Protein 1AVS (pdb70)

Foldseek 3Di:
DVVLVVPDDPVVLVVLVVVQVVLPVVPPFWHALVSVQVVVVVVVDDDDSVRSQVVCVVQDPVPPNTGGSVSSSVVVVVVVD/DQVVLVVVDDPVVLVVLVVVVVQLVVVPPFWHALVSVQVVVVVVVHHDDSVRSQVLCVVQVPVPPRTGGSSSSSVSVVVVVD

Secondary structure (DSSP, 8-state):
--SHHHHB-HHHHHHHHHHHHHH-TT-SSEE-HHHHHHHHHHTT----HHHHHHHHHHH-TT--SSEEHHHHHHHHHHHH-/--HHHHTTB-HHHHHHHHHHHHHH-TT-SSEE-HHHHHHHHHHTT----HHHHHHHHHHH-SSS-SSEEHHHHHHHHHHHH-

Solvent-accessible surface area: 9972 Å² total; per-residue (Å²): 129,83,135,5,121,44,8,1,6,141,131,38,20,52,123,27,87,45,34,2,82,155,40,10,83,114,61,59,40,54,1,36,25,142,7,7,4,73,37,30,119,146,126,69,104,118,13,75,122,129,88,8,60,63,72,4,134,110,9,26,143,100,66,61,41,25,1,43,15,29,7,1,0,41,40,53,6,100,132,57,63,115,50,88,110,11,124,63,61,9,18,167,111,34,30,62,104,17,70,46,35,4,73,137,37,8,85,115,62,63,37,53,0,37,23,162,10,5,2,79,21,30,114,143,118,67,92,132,6,88,131,150,82,10,62,65,59,5,145,117,6,27,105,96,63,60,41,27,0,44,19,47,3,1,1,15,34,27,22,101,124,68,172

CATH classification: 1.10.238.10

B-factor: mean 40.36, std 19.06, range [14.1, 95.37]

Structure (mmCIF, N/CA/C/O backbone):
data_1AVS
#
_entry.id   1AVS
#
_cell.length_a   32.120
_cell.length_b   81.580
_cell.length_c   39.860
_cell.angle_alpha   90.00
_cell.angle_beta   112.67
_cell.angle_gamma   90.00
#
_symmetry.space_group_name_H-M   'P 1 21 1'
#
loop_
_entity.id
_entity.type
_entity.pdbx_description
1 polymer 'TROPONIN C'
2 non-polymer 'CALCIUM ION'
3 water water
#
loop_
_atom_site.group_PDB
_atom_site.id
_atom_site.type_symbol
_atom_site.label_atom_id
_atom_site.label_alt_id
_atom_site.label_comp_id
_atom_site.label_asym_id
_atom_site.label_entity_id
_atom_site.label_seq_id
_atom_site.pdbx_PDB_ins_code
_atom_site.Cartn_x
_atom_site.Cartn_y
_atom_site.Cartn_z
_atom_site.occupancy
_atom_site.B_iso_or_equiv
_atom_site.auth_seq_id
_atom_site.auth_comp_id
_atom_site.auth_asym_id
_atom_site.auth_atom_id
_atom_site.pdbx_PDB_model_num
ATOM 1 N N . GLN A 1 7 ? -3.536 -0.341 26.789 1.00 85.27 7 GLN A N 1
ATOM 2 C CA . GLN A 1 7 ? -4.268 -0.582 25.540 1.00 82.78 7 GLN A CA 1
ATOM 3 C C . GLN A 1 7 ? -5.743 -0.153 25.621 1.00 83.17 7 GLN A C 1
ATOM 4 O O . GLN A 1 7 ? -6.491 -0.085 24.622 1.00 83.90 7 GLN A O 1
ATOM 10 N N . ALA A 1 8 ? -6.162 0.095 26.864 1.00 82.37 8 ALA A N 1
ATOM 11 C CA . ALA A 1 8 ? -7.524 0.497 27.192 1.00 80.65 8 ALA A CA 1
ATOM 12 C C . ALA A 1 8 ? -7.650 2.012 27.266 1.00 77.55 8 ALA A C 1
ATOM 13 O O . ALA A 1 8 ? -8.641 2.603 26.857 1.00 75.57 8 ALA A O 1
ATOM 15 N N . GLU A 1 9 ? -6.608 2.593 27.847 1.00 77.49 9 GLU A N 1
ATOM 16 C CA . GLU A 1 9 ? -6.483 4.013 28.082 1.00 77.56 9 GLU A CA 1
ATOM 17 C C . GLU A 1 9 ? -6.071 4.760 26.818 1.00 73.74 9 GLU A C 1
ATOM 18 O O . GLU A 1 9 ? -6.273 5.977 26.708 1.00 74.76 9 GLU A O 1
ATOM 24 N N . ALA A 1 10 ? -5.462 4.039 25.868 1.00 68.45 10 ALA A N 1
ATOM 25 C CA . ALA A 1 10 ? -5.006 4.652 24.613 1.00 63.73 10 ALA A CA 1
ATOM 26 C C . ALA A 1 10 ? -6.143 5.015 23.678 1.00 58.21 10 ALA A C 1
ATOM 27 O O . ALA A 1 10 ? -6.129 6.072 23.059 1.00 57.09 10 ALA A O 1
ATOM 29 N N . ARG A 1 11 ? -7.085 4.086 23.603 1.00 54.47 11 ARG A N 1
ATOM 30 C CA . ARG A 1 11 ? -8.274 4.221 22.812 1.00 53.70 11 ARG A CA 1
ATOM 31 C C . ARG A 1 11 ? -9.231 5.166 23.524 1.00 52.98 11 ARG A C 1
ATOM 32 O O . ARG A 1 11 ? -10.260 5.595 23.003 1.00 53.32 11 ARG A O 1
ATOM 40 N N . ALA A 1 12 ? -8.876 5.491 24.758 1.00 53.13 12 ALA A N 1
ATOM 41 C CA . ALA A 1 12 ? -9.677 6.415 25.544 1.00 52.99 12 ALA A CA 1
ATOM 42 C C . ALA A 1 12 ? -9.187 7.847 25.326 1.00 50.01 12 ALA A C 1
ATOM 43 O O . ALA A 1 12 ? -9.945 8.732 24.947 1.00 50.97 12 ALA A O 1
ATOM 45 N N . PHE A 1 13 ? -7.895 8.015 25.574 1.00 47.05 13 PHE A N 1
ATOM 46 C CA . PHE A 1 13 ? -7.172 9.250 25.438 1.00 44.24 13 PHE A CA 1
ATOM 47 C C . PHE A 1 13 ? -7.492 9.873 24.120 1.00 38.02 13 PHE A C 1
ATOM 48 O O . PHE A 1 13 ? -7.780 11.034 23.995 1.00 35.86 13 PHE A O 1
ATOM 56 N N . LEU A 1 14 ? -7.347 9.082 23.104 1.00 35.42 14 LEU A N 1
ATOM 57 C CA . LEU A 1 14 ? -7.446 9.628 21.787 1.00 32.92 14 LEU A CA 1
ATOM 58 C C . LEU A 1 14 ? -8.757 9.923 21.116 1.00 30.35 14 LEU A C 1
ATOM 59 O O . LEU A 1 14 ? -9.756 9.265 21.222 1.00 29.67 14 LEU A O 1
ATOM 64 N N . SER A 1 15 ? -8.696 10.938 20.299 1.00 30.99 15 SER A N 1
ATOM 65 C CA . SER A 1 15 ? -9.829 11.261 19.482 1.00 32.10 15 SER A CA 1
ATOM 66 C C . SER A 1 15 ? -10.021 10.213 18.372 1.00 34.08 15 SER A C 1
ATOM 67 O O . SER A 1 15 ? -9.111 9.517 17.958 1.00 32.96 15 SER A O 1
ATOM 70 N N . GLU A 1 16 ? -11.222 10.100 17.858 1.00 37.51 16 GLU A N 1
ATOM 71 C CA . GLU A 1 16 ? -11.506 9.192 16.770 1.00 41.92 16 GLU A CA 1
ATOM 72 C C . GLU A 1 16 ? -10.691 9.595 15.522 1.00 39.05 16 GLU A C 1
ATOM 73 O O . GLU A 1 16 ? -10.218 8.789 14.739 1.00 36.42 16 GLU A O 1
ATOM 79 N N . GLU A 1 17 ? -10.443 10.874 15.372 1.00 40.80 17 GLU A N 1
ATOM 80 C CA . GLU A 1 17 ? -9.654 11.405 14.278 1.00 45.00 17 GLU A CA 1
ATOM 81 C C . GLU A 1 17 ? -8.220 10.875 14.305 1.00 44.62 17 GLU A C 1
ATOM 82 O O . GLU A 1 17 ? -7.700 10.394 13.284 1.00 44.78 17 GLU A O 1
ATOM 88 N N . MET A 1 18 ? -7.581 11.031 15.476 1.00 43.09 18 MET A N 1
ATOM 89 C CA . MET A 1 18 ? -6.236 10.541 15.723 1.00 42.60 18 MET A CA 1
ATOM 90 C C . MET A 1 18 ? -6.176 9.029 15.461 1.00 37.38 18 MET A C 1
ATOM 91 O O . MET A 1 18 ? -5.262 8.554 14.811 1.00 35.16 18 MET A O 1
ATOM 96 N N . ILE A 1 19 ? -7.141 8.260 16.000 1.00 34.87 19 ILE A N 1
ATOM 97 C CA . ILE A 1 19 ? -7.199 6.814 15.815 1.00 34.56 19 ILE A CA 1
ATOM 98 C C . ILE A 1 19 ? -7.160 6.471 14.321 1.00 33.82 19 ILE A C 1
ATOM 99 O O . ILE A 1 19 ? -6.375 5.640 13.876 1.00 31.94 19 ILE A O 1
ATOM 104 N N . ALA A 1 20 ? -7.962 7.210 13.557 1.00 33.16 20 ALA A N 1
ATOM 105 C CA . ALA A 1 20 ? -8.028 7.048 12.123 1.00 33.20 20 ALA A CA 1
ATOM 106 C C . ALA A 1 20 ? -6.718 7.353 11.443 1.00 31.41 20 ALA A C 1
ATOM 107 O O . ALA A 1 20 ? -6.316 6.749 10.456 1.00 32.25 20 ALA A O 1
ATOM 109 N N . GLU A 1 21 ? -6.055 8.360 11.894 1.00 31.12 21 GLU A N 1
ATOM 110 C CA . GLU A 1 21 ? -4.877 8.570 11.140 1.00 35.40 21 GLU A CA 1
ATOM 111 C C . GLU A 1 21 ? -3.812 7.554 11.490 1.00 33.80 21 GLU A C 1
ATOM 112 O O . GLU A 1 21 ? -2.937 7.191 10.692 1.00 32.71 21 GLU A O 1
ATOM 118 N N . PHE A 1 22 ? -3.921 7.039 12.712 1.00 32.83 22 PHE A N 1
ATOM 119 C CA . PHE A 1 22 ? -3.000 6.026 13.193 1.00 31.48 22 PHE A CA 1
ATOM 120 C C . PHE A 1 22 ? -3.252 4.694 12.481 1.00 29.84 22 PHE A C 1
ATOM 121 O O . PHE A 1 22 ? -2.312 4.005 12.125 1.00 29.39 22 PHE A O 1
ATOM 129 N N . LYS A 1 23 ? -4.497 4.323 12.239 1.00 28.59 23 LYS A N 1
ATOM 130 C CA . LYS A 1 23 ? -4.838 3.077 11.532 1.00 31.71 23 LYS A CA 1
ATOM 131 C C . LYS A 1 23 ? -4.239 3.079 10.081 1.00 31.11 23 LYS A C 1
ATOM 132 O O . LYS A 1 23 ? -3.613 2.115 9.577 1.00 29.74 23 LYS A O 1
ATOM 138 N N . ALA A 1 24 ? -4.385 4.233 9.429 1.00 31.93 24 ALA A N 1
ATOM 139 C CA . ALA A 1 24 ? -3.869 4.455 8.094 1.00 31.92 24 ALA A CA 1
ATOM 140 C C . ALA A 1 24 ? -2.401 4.123 8.059 1.00 33.07 24 ALA A C 1
ATOM 141 O O . ALA A 1 24 ? -2.027 3.215 7.310 1.00 36.06 24 ALA A O 1
ATOM 143 N N . ALA A 1 25 ? -1.627 4.805 8.915 1.00 31.48 25 ALA A N 1
ATOM 144 C CA . ALA A 1 25 ? -0.193 4.558 9.077 1.00 31.56 25 ALA A CA 1
ATOM 145 C C . ALA A 1 25 ? 0.147 3.040 9.321 1.00 30.87 25 ALA A C 1
ATOM 146 O O . ALA A 1 25 ? 0.962 2.417 8.595 1.00 30.76 25 ALA A O 1
ATOM 148 N N . PHE A 1 26 ? -0.528 2.447 10.343 1.00 27.15 26 PHE A N 1
ATOM 149 C CA . PHE A 1 26 ? -0.359 1.080 10.720 1.00 23.74 26 PHE A CA 1
ATOM 150 C C . PHE A 1 26 ? -0.599 0.295 9.457 1.00 26.55 26 PHE A C 1
ATOM 151 O O . PHE A 1 26 ? 0.262 -0.510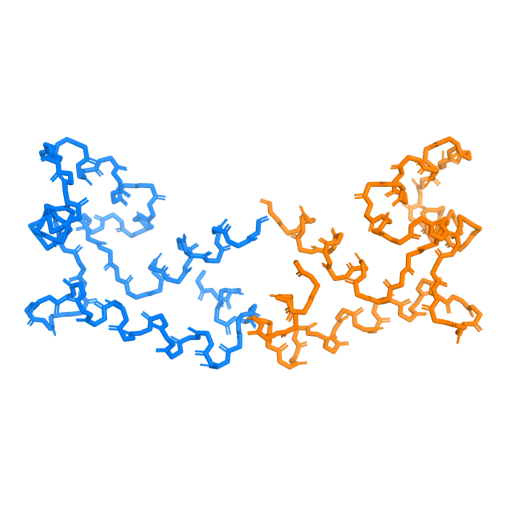 9.057 1.00 26.49 26 PHE A O 1
ATOM 159 N N . ASP A 1 27 ? -1.756 0.587 8.852 1.00 27.53 27 ASP A N 1
ATOM 160 C CA . ASP A 1 27 ? -2.044 -0.085 7.618 1.00 32.14 27 ASP A CA 1
ATOM 161 C C . ASP A 1 27 ? -0.931 0.133 6.607 1.00 34.98 27 ASP A C 1
ATOM 162 O O . ASP A 1 27 ? -0.618 -0.735 5.832 1.00 37.24 27 ASP A O 1
ATOM 167 N N . MET A 1 28 ? -0.181 1.201 6.645 1.00 35.78 28 MET A N 1
ATOM 168 C CA . MET A 1 28 ? 0.874 1.270 5.673 1.00 37.61 28 MET A CA 1
ATOM 169 C C . MET A 1 28 ? 1.997 0.357 6.045 1.00 33.50 28 MET A C 1
ATOM 170 O O . MET A 1 28 ? 2.670 -0.212 5.199 1.00 34.70 28 MET A O 1
ATOM 175 N N . PHE A 1 29 ? 2.280 0.267 7.317 1.00 27.27 29 PHE A N 1
ATOM 176 C CA . PHE A 1 29 ? 3.378 -0.581 7.707 1.00 25.35 29 PHE A CA 1
ATOM 177 C C . PHE A 1 29 ? 3.099 -2.070 7.517 1.00 22.45 29 PHE A C 1
ATOM 178 O O . PHE A 1 29 ? 4.005 -2.866 7.260 1.00 23.15 29 PHE A O 1
ATOM 186 N N . ASP A 1 30 ? 1.867 -2.500 7.743 1.00 18.83 30 ASP A N 1
ATOM 187 C CA . ASP A 1 30 ? 1.486 -3.890 7.688 1.00 19.26 30 ASP A CA 1
ATOM 188 C C . ASP A 1 30 ? 1.242 -4.352 6.248 1.00 22.44 30 ASP A C 1
ATOM 189 O O . ASP A 1 30 ? 0.102 -4.642 5.871 1.00 22.31 30 ASP A O 1
ATOM 194 N N . ALA A 1 31 ? 2.367 -4.434 5.507 1.00 23.12 31 ALA A N 1
ATOM 195 C CA . ALA A 1 31 ? 2.392 -4.787 4.103 1.00 21.76 31 ALA A CA 1
ATOM 196 C C . ALA A 1 31 ? 1.598 -6.042 3.785 1.00 23.15 31 ALA A C 1
ATOM 197 O O . ALA A 1 31 ? 0.826 -6.070 2.854 1.00 27.92 31 ALA A O 1
ATOM 199 N N . ASP A 1 32 ? 1.680 -7.132 4.508 1.00 19.86 32 ASP A N 1
ATOM 200 C CA . ASP A 1 32 ? 0.897 -8.271 4.151 1.00 18.58 32 ASP A CA 1
ATOM 201 C C . ASP A 1 32 ? -0.535 -8.280 4.647 1.00 20.12 32 ASP A C 1
ATOM 202 O O . ASP A 1 32 ? -1.250 -9.257 4.448 1.00 21.48 32 ASP A O 1
ATOM 207 N N . GLY A 1 33 ? -0.956 -7.221 5.345 1.00 21.98 33 GLY A N 1
ATOM 208 C CA . GLY A 1 33 ? -2.329 -7.125 5.844 1.00 20.83 33 GLY A CA 1
ATOM 209 C C . GLY A 1 33 ? -2.691 -8.190 6.861 1.00 21.79 33 GLY A C 1
ATOM 210 O O . GLY A 1 33 ? -3.855 -8.483 7.099 1.00 22.97 33 GLY A O 1
ATOM 211 N N . GLY A 1 34 ? -1.709 -8.794 7.499 1.00 19.64 34 GLY A N 1
ATOM 212 C CA . GLY A 1 34 ? -2.031 -9.831 8.431 1.00 20.08 34 GLY A CA 1
ATOM 213 C C . GLY A 1 34 ? -2.406 -9.287 9.827 1.00 22.65 34 GLY A C 1
ATOM 214 O O . GLY A 1 34 ? -2.718 -10.089 10.706 1.00 24.73 34 GLY A O 1
ATOM 215 N N . GLY A 1 35 ? -2.388 -7.979 10.108 1.00 20.69 35 GLY A N 1
ATOM 216 C CA . GLY A 1 35 ? -2.786 -7.619 11.466 1.00 21.60 35 GLY A CA 1
ATOM 217 C C . GLY A 1 35 ? -1.658 -7.262 12.429 1.00 22.67 35 GLY A C 1
ATOM 218 O O . GLY A 1 35 ? -1.939 -6.692 13.495 1.00 23.76 35 GLY A O 1
ATOM 219 N N . ASP A 1 36 ? -0.395 -7.582 12.100 1.00 19.49 36 ASP A N 1
ATOM 220 C CA . ASP A 1 36 ? 0.727 -7.157 12.957 1.00 19.08 36 ASP A CA 1
ATOM 221 C C . ASP A 1 36 ? 1.975 -6.792 12.131 1.00 20.11 36 ASP A C 1
ATOM 222 O O . ASP A 1 36 ? 2.083 -7.188 10.950 1.00 18.51 36 ASP A O 1
ATOM 227 N N . ILE A 1 37 ? 2.869 -5.978 12.688 1.00 15.96 37 ILE A N 1
ATOM 228 C CA . ILE A 1 37 ? 4.115 -5.570 12.047 1.00 16.70 37 ILE A CA 1
ATOM 229 C C . ILE A 1 37 ? 5.307 -6.436 12.498 1.00 18.82 37 ILE A C 1
ATOM 230 O O . ILE A 1 37 ? 5.572 -6.595 13.717 1.00 18.91 37 ILE A O 1
ATOM 235 N N . SER A 1 38 ? 5.989 -7.062 11.515 1.00 15.69 38 SER A N 1
ATOM 236 C CA . SER A 1 38 ? 7.103 -7.924 11.776 1.00 14.74 38 SER A CA 1
ATOM 237 C C . SER A 1 38 ? 8.391 -7.141 11.605 1.00 16.21 38 SER A C 1
ATOM 238 O O . SER A 1 38 ? 8.378 -5.994 11.139 1.00 17.87 38 SER A O 1
ATOM 241 N N . THR A 1 39 ? 9.560 -7.706 11.981 1.00 16.56 39 THR A N 1
ATOM 242 C CA . THR A 1 39 ? 10.790 -6.928 11.789 1.00 15.76 39 THR A CA 1
ATOM 243 C C . THR A 1 39 ? 11.016 -6.624 10.299 1.00 15.70 39 THR A C 1
ATOM 244 O O . THR A 1 39 ? 11.553 -5.584 9.901 1.00 16.77 39 THR A O 1
ATOM 248 N N . LYS A 1 40 ? 10.623 -7.575 9.476 1.00 18.25 40 LYS A N 1
ATOM 249 C CA . LYS A 1 40 ? 10.785 -7.343 8.049 1.00 20.19 40 LYS A CA 1
ATOM 250 C C . LYS A 1 40 ? 10.039 -6.089 7.618 1.00 19.25 40 LYS A C 1
ATOM 251 O O . LYS A 1 40 ? 10.562 -5.199 6.939 1.00 19.90 40 LYS A O 1
ATOM 257 N N . GLU A 1 41 ? 8.785 -5.967 8.066 1.00 17.66 41 GLU A N 1
ATOM 258 C CA . GLU A 1 41 ? 7.989 -4.810 7.724 1.00 17.88 41 GLU A CA 1
ATOM 259 C C . GLU A 1 41 ? 8.535 -3.502 8.241 1.00 19.40 41 GLU A C 1
ATOM 260 O O . GLU A 1 41 ? 8.540 -2.472 7.567 1.00 19.58 41 GLU A O 1
ATOM 266 N N . LEU A 1 42 ? 8.966 -3.558 9.491 1.00 19.83 42 LEU A N 1
ATOM 267 C CA . LEU A 1 42 ? 9.522 -2.420 10.152 1.00 20.67 42 LEU A CA 1
ATOM 268 C C . LEU A 1 42 ? 10.777 -2.010 9.416 1.00 20.86 42 LEU A C 1
ATOM 269 O O . LEU A 1 42 ? 11.006 -0.828 9.158 1.00 23.46 42 LEU A O 1
ATOM 274 N N . GLY A 1 43 ? 11.632 -2.974 9.121 1.00 21.48 43 GLY A N 1
ATOM 275 C CA . GLY A 1 43 ? 12.912 -2.643 8.486 1.00 22.01 43 GLY A CA 1
ATOM 276 C C . GLY A 1 43 ? 12.766 -2.017 7.108 1.00 22.71 43 GLY A C 1
ATOM 277 O O . GLY A 1 43 ? 13.544 -1.143 6.711 1.00 23.66 43 GLY A O 1
ATOM 278 N N . THR A 1 44 ? 11.746 -2.486 6.411 1.00 21.76 44 THR A N 1
ATOM 279 C CA . THR A 1 44 ? 11.426 -2.032 5.069 1.00 23.90 44 THR A CA 1
ATOM 280 C C . THR A 1 44 ? 11.055 -0.577 5.063 1.00 28.56 44 THR A C 1
ATOM 281 O O . THR A 1 44 ? 11.673 0.235 4.391 1.00 29.75 44 THR A O 1
ATOM 285 N N . VAL A 1 45 ? 10.099 -0.170 5.897 1.00 30.84 45 VAL A N 1
ATOM 286 C CA . VAL A 1 45 ? 9.788 1.231 6.021 1.00 31.68 45 VAL A CA 1
ATOM 287 C C . VAL A 1 45 ? 10.933 2.077 6.563 1.00 33.35 45 VAL A C 1
ATOM 288 O O . VAL A 1 45 ? 11.105 3.201 6.124 1.00 34.15 45 VAL A O 1
ATOM 292 N N . MET A 1 46 ? 11.722 1.597 7.516 1.00 35.24 46 MET A N 1
ATOM 293 C CA . MET A 1 46 ? 12.810 2.409 8.052 1.00 37.79 46 MET A CA 1
ATOM 294 C C . MET A 1 46 ? 13.814 2.764 6.969 1.00 40.17 46 MET A C 1
ATOM 295 O O . MET A 1 46 ? 14.401 3.855 6.882 1.00 38.97 46 MET A O 1
ATOM 300 N N . ARG A 1 47 ? 13.980 1.781 6.116 1.00 42.59 47 ARG A N 1
ATOM 301 C CA . ARG A 1 47 ? 14.850 1.972 5.001 1.00 46.10 47 ARG A CA 1
ATOM 302 C C . ARG A 1 47 ? 14.287 3.050 4.088 1.00 48.73 47 ARG A C 1
ATOM 303 O O . ARG A 1 47 ? 15.014 3.897 3.578 1.00 49.29 47 ARG A O 1
ATOM 311 N N . MET A 1 48 ? 12.977 3.079 3.954 1.00 50.33 48 MET A N 1
ATOM 312 C CA . MET A 1 48 ? 12.419 4.100 3.131 1.00 52.98 48 MET A CA 1
ATOM 313 C C . MET A 1 48 ? 12.705 5.411 3.781 1.00 52.88 48 MET A C 1
ATOM 314 O O . MET A 1 48 ? 12.741 6.444 3.160 1.00 55.18 48 MET A O 1
ATOM 319 N N . LEU A 1 49 ? 12.983 5.388 5.042 1.00 51.99 49 LEU A N 1
ATOM 320 C CA . LEU A 1 49 ? 13.202 6.676 5.642 1.00 52.98 49 LEU A CA 1
ATOM 321 C C . LEU A 1 49 ? 14.648 6.986 5.803 1.00 53.77 49 LEU A C 1
ATOM 322 O O . LEU A 1 49 ? 15.046 7.705 6.722 1.00 54.40 49 LEU A O 1
ATOM 327 N N . GLY A 1 50 ? 15.412 6.416 4.906 1.00 54.67 50 GLY A N 1
ATOM 328 C CA . GLY A 1 50 ? 16.834 6.650 4.967 1.00 56.46 50 GLY A CA 1
ATOM 329 C C . GLY A 1 50 ? 17.586 5.716 5.907 1.00 58.79 50 GLY A C 1
ATOM 330 O O . GLY A 1 50 ? 18.728 5.359 5.617 1.00 60.69 50 GLY A O 1
ATOM 331 N N . GLN A 1 51 ? 17.000 5.305 7.044 1.00 57.47 51 GLN A N 1
ATOM 332 C CA . GLN A 1 51 ? 17.787 4.439 7.901 1.00 56.04 51 GLN A CA 1
ATOM 333 C C . GLN A 1 51 ? 18.131 3.042 7.425 1.00 53.93 51 GLN A C 1
ATOM 334 O O . GLN A 1 51 ? 17.515 2.491 6.509 1.00 54.07 51 GLN A O 1
ATOM 340 N N . ASN A 1 52 ? 19.127 2.480 8.116 1.00 52.18 52 ASN A N 1
ATOM 341 C CA . ASN A 1 52 ? 19.689 1.160 7.862 1.00 50.71 52 ASN A CA 1
ATOM 342 C C . ASN A 1 52 ? 19.752 0.259 9.105 1.00 46.01 52 ASN A C 1
ATOM 343 O O . ASN A 1 52 ? 20.864 -0.134 9.492 1.00 46.51 52 ASN A O 1
ATOM 348 N N . PRO A 1 53 ? 18.602 -0.120 9.714 1.00 40.27 53 PRO A N 1
ATOM 349 C CA . PRO A 1 53 ? 18.642 -0.880 10.945 1.00 37.25 53 PRO A CA 1
ATOM 350 C C . PRO A 1 53 ? 19.065 -2.334 10.803 1.00 37.81 53 PRO A C 1
ATOM 351 O O . PRO A 1 53 ? 18.846 -2.998 9.763 1.00 39.29 53 PRO A O 1
ATOM 355 N N . THR A 1 54 ? 19.657 -2.883 11.873 1.00 35.88 54 THR A N 1
ATOM 356 C CA . THR A 1 54 ? 20.059 -4.291 11.847 1.00 35.77 54 THR A CA 1
ATOM 357 C C . THR A 1 54 ? 18.912 -5.049 12.437 1.00 32.95 54 THR A C 1
ATOM 358 O O . THR A 1 54 ? 18.130 -4.383 13.087 1.00 33.36 54 THR A O 1
ATOM 362 N N . LYS A 1 55 ? 18.865 -6.368 12.322 1.00 30.75 55 LYS A N 1
ATOM 363 C CA . LYS A 1 55 ? 17.813 -7.158 12.950 1.00 33.63 55 LYS A CA 1
ATOM 364 C C . LYS A 1 55 ? 17.688 -6.953 14.508 1.00 37.07 55 LYS A C 1
ATOM 365 O O . LYS A 1 55 ? 16.581 -7.063 15.053 1.00 36.37 55 LYS A O 1
ATOM 371 N N . GLU A 1 56 ? 18.837 -6.681 15.220 1.00 38.30 56 GLU A 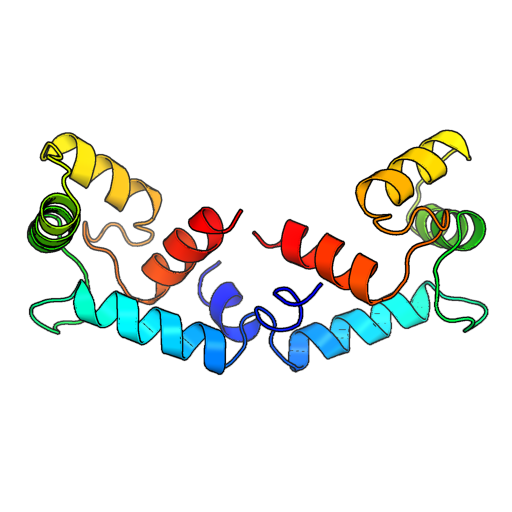N 1
ATOM 372 C CA . GLU A 1 56 ? 18.993 -6.456 16.672 1.00 38.26 56 GLU A CA 1
ATOM 373 C C . GLU A 1 56 ? 18.249 -5.253 17.063 1.00 33.42 56 GLU A C 1
ATOM 374 O O . GLU A 1 56 ? 17.584 -5.215 18.085 1.00 34.44 56 GLU A O 1
ATOM 380 N N . GLU A 1 57 ? 18.554 -4.237 16.267 1.00 28.29 57 GLU A N 1
ATOM 381 C CA . GLU A 1 57 ? 17.971 -2.954 16.442 1.00 27.50 57 GLU A CA 1
ATOM 382 C C . GLU A 1 57 ? 16.475 -3.060 16.274 1.00 26.86 57 GLU A C 1
ATOM 383 O O . GLU A 1 57 ? 15.681 -2.560 17.069 1.00 27.60 57 GLU A O 1
ATOM 389 N N . LEU A 1 58 ? 16.078 -3.747 15.218 1.00 24.29 58 LEU A N 1
ATOM 390 C CA . LEU A 1 58 ? 14.665 -3.908 14.979 1.00 22.94 58 LEU A CA 1
ATOM 391 C C . LEU A 1 58 ? 14.053 -4.671 16.157 1.00 21.49 58 LEU A C 1
ATOM 392 O O . LEU A 1 58 ? 12.957 -4.296 16.588 1.00 21.23 58 LEU A O 1
ATOM 397 N N . ASP A 1 59 ? 14.740 -5.728 16.589 1.00 22.58 59 ASP A N 1
ATOM 398 C CA . ASP A 1 59 ? 14.306 -6.556 17.728 1.00 26.12 59 ASP A CA 1
ATOM 399 C C . ASP A 1 59 ? 14.075 -5.723 19.017 1.00 27.96 59 ASP A C 1
ATOM 400 O O . ASP A 1 59 ? 12.999 -5.831 19.677 1.00 27.97 59 ASP A O 1
ATOM 405 N N . ALA A 1 60 ? 15.059 -4.836 19.309 1.00 27.76 60 ALA A N 1
ATOM 406 C CA . ALA A 1 60 ? 15.002 -3.925 20.448 1.00 24.93 60 ALA A CA 1
ATOM 407 C C . ALA A 1 60 ? 13.839 -2.962 20.316 1.00 25.69 60 ALA A C 1
ATOM 408 O O . ALA A 1 60 ? 13.199 -2.634 21.301 1.00 27.20 60 ALA A O 1
ATOM 410 N N . ILE A 1 61 ? 13.489 -2.507 19.105 1.00 23.46 61 ILE A N 1
ATOM 411 C CA . ILE A 1 61 ? 12.399 -1.555 18.978 1.00 24.27 61 ILE A CA 1
ATOM 412 C C . ILE A 1 61 ? 11.053 -2.207 19.237 1.00 27.02 61 ILE A C 1
ATOM 413 O O . ILE A 1 61 ? 10.090 -1.662 19.781 1.00 29.89 61 ILE A O 1
ATOM 418 N N . ILE A 1 62 ? 10.903 -3.386 18.729 1.00 24.56 62 ILE A N 1
ATOM 419 C CA . ILE A 1 62 ? 9.620 -3.990 18.923 1.00 26.08 62 ILE A CA 1
ATOM 420 C C . ILE A 1 62 ? 9.488 -4.419 20.369 1.00 25.49 62 ILE A C 1
ATOM 421 O O . ILE A 1 62 ? 8.424 -4.316 20.957 1.00 25.92 62 ILE A O 1
ATOM 426 N N . GLU A 1 63 ? 10.575 -4.921 20.917 1.00 25.46 63 GLU A N 1
ATOM 427 C CA . GLU A 1 63 ? 10.511 -5.344 22.305 1.00 30.55 63 GLU A CA 1
ATOM 428 C C . GLU A 1 63 ? 10.044 -4.266 23.315 1.00 29.08 63 GLU A C 1
ATOM 429 O O . GLU A 1 63 ? 9.486 -4.537 24.367 1.00 29.14 63 GLU A O 1
ATOM 435 N N . GLU A 1 64 ? 10.257 -3.003 23.032 1.00 29.02 64 GLU A N 1
ATOM 436 C CA . GLU A 1 64 ? 9.832 -1.947 23.925 1.00 30.99 64 GLU A CA 1
ATOM 437 C C . GLU A 1 64 ? 8.315 -1.857 23.967 1.00 28.49 64 GLU A C 1
ATOM 438 O O . GLU A 1 64 ? 7.740 -1.425 24.958 1.00 28.89 64 GLU A O 1
ATOM 444 N N . VAL A 1 65 ? 7.636 -2.234 22.891 1.00 25.74 65 VAL A N 1
ATOM 445 C CA . VAL A 1 65 ? 6.198 -2.074 22.891 1.00 25.65 65 VAL A CA 1
ATOM 446 C C . VAL A 1 65 ? 5.442 -3.386 22.822 1.00 22.23 65 VAL A C 1
ATOM 447 O O . VAL A 1 65 ? 4.228 -3.401 22.832 1.00 22.13 65 VAL A O 1
ATOM 451 N N . ASP A 1 66 ? 6.155 -4.498 22.731 1.00 20.67 66 ASP A N 1
ATOM 452 C CA . ASP A 1 66 ? 5.575 -5.813 22.612 1.00 20.58 66 ASP A CA 1
ATOM 453 C C . ASP A 1 66 ? 5.067 -6.394 23.950 1.00 23.01 66 ASP A C 1
ATOM 454 O O . ASP A 1 66 ? 5.754 -7.197 24.549 1.00 26.71 66 ASP A O 1
ATOM 459 N N . GLU A 1 67 ? 3.818 -6.132 24.370 1.00 22.75 67 GLU A N 1
ATOM 460 C CA . GLU A 1 67 ? 3.300 -6.660 25.634 1.00 22.51 67 GLU A CA 1
ATOM 461 C C . GLU A 1 67 ? 2.854 -8.089 25.671 1.00 22.80 67 GLU A C 1
ATOM 462 O O . GLU A 1 67 ? 2.582 -8.576 26.747 1.00 20.66 67 GLU A O 1
ATOM 468 N N . ASP A 1 68 ? 2.716 -8.819 24.523 1.00 20.27 68 ASP A N 1
ATOM 469 C CA . ASP A 1 68 ? 2.292 -10.181 24.538 1.00 16.63 68 ASP A CA 1
ATOM 470 C C . ASP A 1 68 ? 3.420 -11.093 24.155 1.00 14.28 68 ASP A C 1
ATOM 471 O O . ASP A 1 68 ? 3.246 -12.304 24.069 1.00 16.88 68 ASP A O 1
ATOM 476 N N . GLY A 1 69 ? 4.606 -10.521 23.952 1.00 14.10 69 GLY A N 1
ATOM 477 C CA . GLY A 1 69 ? 5.751 -11.337 23.581 1.00 16.35 69 GLY A CA 1
ATOM 478 C C . GLY A 1 69 ? 5.609 -12.029 22.191 1.00 21.42 69 GLY A C 1
ATOM 479 O O . GLY A 1 69 ? 6.187 -13.075 21.900 1.00 22.56 69 GLY A O 1
ATOM 480 N N . SER A 1 70 ? 4.830 -11.445 21.269 1.00 21.68 70 SER A N 1
ATOM 481 C CA . SER A 1 70 ? 4.680 -12.094 19.958 1.00 19.14 70 SER A CA 1
ATOM 482 C C . SER A 1 70 ? 5.850 -11.826 19.034 1.00 20.75 70 SER A C 1
ATOM 483 O O . SER A 1 70 ? 5.945 -12.512 18.038 1.00 24.58 70 SER A O 1
ATOM 486 N N . GLY A 1 71 ? 6.711 -10.876 19.328 1.00 18.58 71 GLY A N 1
ATOM 487 C CA . GLY A 1 71 ? 7.816 -10.512 18.477 1.00 19.10 71 GLY A CA 1
ATOM 488 C C . GLY A 1 71 ? 7.334 -9.582 17.339 1.00 20.65 71 GLY A C 1
AT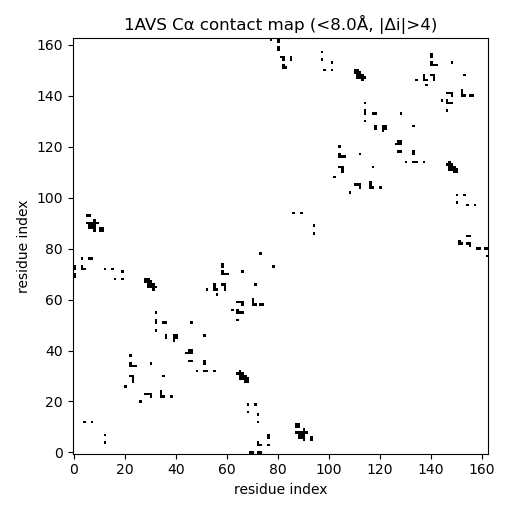OM 489 O O . GLY A 1 71 ? 8.090 -9.277 16.443 1.00 22.91 71 GLY A O 1
ATOM 490 N N . THR A 1 72 ? 6.066 -9.126 17.339 1.00 18.53 72 THR A N 1
ATOM 491 C CA . THR A 1 72 ? 5.473 -8.252 16.319 1.00 18.14 72 THR A CA 1
ATOM 492 C C . THR A 1 72 ? 4.643 -7.169 16.922 1.00 19.75 72 THR A C 1
ATOM 493 O O . THR A 1 72 ? 4.151 -7.314 18.039 1.00 19.67 72 THR A O 1
ATOM 497 N N . ILE A 1 73 ? 4.376 -6.110 16.193 1.00 18.13 73 ILE A N 1
ATOM 498 C CA . ILE A 1 73 ? 3.553 -5.108 16.821 1.00 18.68 73 ILE A CA 1
ATOM 499 C C . ILE A 1 73 ? 2.118 -5.107 16.271 1.00 20.47 73 ILE A C 1
ATOM 500 O O . ILE A 1 73 ? 1.957 -4.893 15.061 1.00 18.59 73 ILE A O 1
ATOM 505 N N . ASP A 1 74 ? 1.092 -5.312 17.117 1.00 18.74 74 ASP A N 1
ATOM 506 C CA . ASP A 1 74 ? -0.280 -5.212 16.666 1.00 17.31 74 ASP A CA 1
ATOM 507 C C . ASP A 1 74 ? -0.745 -3.767 16.753 1.00 17.49 74 ASP A C 1
ATOM 508 O O . ASP A 1 74 ? -0.042 -2.874 17.192 1.00 19.04 74 ASP A O 1
ATOM 513 N N . PHE A 1 75 ? -1.981 -3.486 16.365 1.00 19.58 75 PHE A N 1
ATOM 514 C CA . PHE A 1 75 ? -2.526 -2.134 16.391 1.00 19.79 75 PHE A CA 1
ATOM 515 C C . PHE A 1 75 ? -2.633 -1.495 17.766 1.00 21.61 75 PHE A C 1
ATOM 516 O O . PHE A 1 75 ? -2.347 -0.319 17.919 1.00 21.80 75 PHE A O 1
ATOM 524 N N . GLU A 1 76 ? -3.096 -2.266 18.730 1.00 24.98 76 GLU A N 1
ATOM 525 C CA . GLU A 1 76 ? -3.200 -1.777 20.095 1.00 26.52 76 GLU A CA 1
ATOM 526 C C . GLU A 1 76 ? -1.819 -1.480 20.631 1.00 24.52 76 GLU A C 1
ATOM 527 O O . GLU A 1 76 ? -1.609 -0.440 21.217 1.00 26.50 76 GLU A O 1
ATOM 533 N N . GLU A 1 77 ? -0.808 -2.313 20.381 1.00 22.77 77 GLU A N 1
ATOM 534 C CA . GLU A 1 77 ? 0.534 -1.976 20.827 1.00 21.55 77 GLU A CA 1
ATOM 535 C C . GLU A 1 77 ? 1.052 -0.796 20.062 1.00 23.60 77 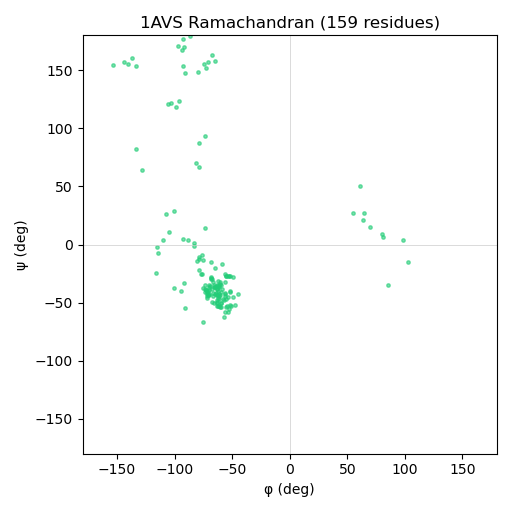GLU A C 1
ATOM 536 O O . GLU A 1 77 ? 1.792 0.043 20.528 1.00 25.08 77 GLU A O 1
ATOM 542 N N . PHE A 1 78 ? 0.602 -0.659 18.840 1.00 24.46 78 PHE A N 1
ATOM 543 C CA . PHE A 1 78 ? 0.940 0.490 18.031 1.00 26.81 78 PHE A CA 1
ATOM 544 C C . PHE A 1 78 ? 0.333 1.805 18.592 1.00 29.52 78 PHE A C 1
ATOM 545 O O . PHE A 1 78 ? 1.010 2.833 18.626 1.00 30.94 78 PHE A O 1
ATOM 553 N N . LEU A 1 79 ? -0.937 1.844 19.019 1.00 32.16 79 LEU A N 1
ATOM 554 C CA . LEU A 1 79 ? -1.502 3.069 19.606 1.00 34.25 79 LEU A CA 1
ATOM 555 C C . LEU A 1 79 ? -0.703 3.440 20.831 1.00 38.49 79 LEU A C 1
ATOM 556 O O . LEU A 1 79 ? -0.224 4.558 20.936 1.00 39.42 79 LEU A O 1
ATOM 561 N N . VAL A 1 80 ? -0.486 2.479 21.741 1.00 41.30 80 VAL A N 1
ATOM 56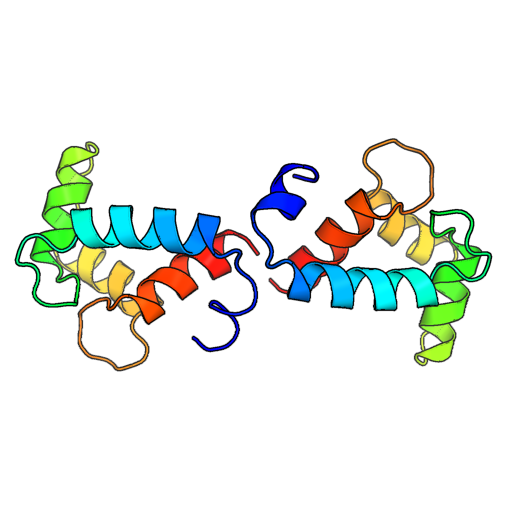2 C CA . VAL A 1 80 ? 0.318 2.740 22.947 1.00 43.07 80 VAL A CA 1
ATOM 563 C C . VAL A 1 80 ? 1.659 3.359 22.629 1.00 47.58 80 VAL A C 1
ATOM 564 O O . VAL A 1 80 ? 2.087 4.249 23.321 1.00 51.10 80 VAL A O 1
ATOM 568 N N . MET A 1 81 ? 2.340 2.920 21.595 1.00 48.23 81 MET A N 1
ATOM 569 C CA . MET A 1 81 ? 3.616 3.511 21.276 1.00 50.20 81 MET A CA 1
ATOM 570 C C . MET A 1 81 ? 3.518 4.939 20.783 1.00 53.75 81 MET A C 1
ATOM 571 O O . MET A 1 81 ? 4.517 5.661 20.687 1.00 55.10 81 MET A O 1
ATOM 576 N N . MET A 1 82 ? 2.310 5.348 20.412 1.00 54.64 82 MET A N 1
ATOM 577 C CA . MET A 1 82 ? 2.161 6.719 19.964 1.00 53.37 82 MET A CA 1
ATOM 578 C C . MET A 1 82 ? 1.588 7.596 21.066 1.00 50.30 82 MET A C 1
ATOM 579 O O . MET A 1 82 ? 2.054 8.698 21.310 1.00 49.14 82 MET A O 1
ATOM 584 N N . VAL A 1 83 ? 0.665 7.023 21.824 1.00 49.71 83 VAL A N 1
ATOM 585 C CA . VAL A 1 83 ? 0.134 7.709 22.959 1.00 51.10 83 VAL A CA 1
ATOM 586 C C . VAL A 1 83 ? 1.299 7.991 23.895 1.00 51.42 83 VAL A C 1
ATOM 587 O O . VAL A 1 83 ? 1.541 9.143 24.236 1.00 49.18 83 VAL A O 1
ATOM 591 N N . ARG A 1 84 ? 2.040 6.942 24.238 1.00 54.77 84 ARG A N 1
ATOM 592 C CA . ARG A 1 84 ? 3.234 7.070 25.056 1.00 59.36 84 ARG A CA 1
ATOM 593 C C . ARG A 1 84 ? 4.118 8.163 24.489 1.00 63.13 84 ARG A C 1
ATOM 594 O O . ARG A 1 84 ? 4.828 8.845 25.217 1.00 64.09 84 ARG A O 1
ATOM 602 N N . GLN A 1 85 ? 3.996 8.361 23.181 1.00 65.40 85 GLN A N 1
ATOM 603 C CA . GLN A 1 85 ? 4.766 9.369 22.488 1.00 65.94 85 GLN A CA 1
ATOM 604 C C . GLN A 1 85 ? 4.282 10.788 22.759 1.00 65.01 85 GLN A C 1
ATOM 605 O O . GLN A 1 85 ? 5.064 11.726 22.916 1.00 64.93 85 GLN A O 1
ATOM 611 N N . MET A 1 86 ? 2.975 10.901 22.831 1.00 64.80 86 MET A N 1
ATOM 612 C CA . MET A 1 86 ? 2.304 12.145 23.085 1.00 65.89 86 MET A CA 1
ATOM 613 C C . MET A 1 86 ? 2.415 12.626 24.518 1.00 63.19 86 MET A C 1
ATOM 614 O O . MET A 1 86 ? 2.604 13.808 24.705 1.00 62.33 86 MET A O 1
ATOM 619 N N . LYS A 1 87 ? 2.302 11.719 25.486 1.00 62.73 87 LYS A N 1
ATOM 620 C CA . LYS A 1 87 ? 2.458 12.032 26.888 1.00 63.68 87 LYS A CA 1
ATOM 621 C C . LYS A 1 87 ? 3.895 12.485 27.123 1.00 69.87 87 LYS A C 1
ATOM 622 O O . LYS A 1 87 ? 4.150 13.556 27.687 1.00 69.70 87 LYS A O 1
ATOM 628 N N . GLN B 1 6 ? 1.201 23.312 21.344 1.00 93.44 6 GLN B N 1
ATOM 629 C CA . GLN B 1 6 ? 0.901 22.257 22.303 1.00 92.05 6 GLN B CA 1
ATOM 630 C C . GLN B 1 6 ? -0.535 22.232 22.823 1.00 88.38 6 GLN B C 1
ATOM 631 O O . GLN B 1 6 ? -1.116 21.171 23.066 1.00 86.69 6 GLN B O 1
ATOM 637 N N . GLN B 1 7 ? -1.101 23.434 22.895 1.00 87.53 7 GLN B N 1
ATOM 638 C CA . GLN B 1 7 ? -2.467 23.688 23.324 1.00 86.90 7 GLN B CA 1
ATOM 639 C C . GLN B 1 7 ? -3.504 23.318 22.262 1.00 87.90 7 GLN B C 1
ATOM 640 O O . GLN B 1 7 ? -4.328 22.415 22.460 1.00 88.94 7 GLN B O 1
ATOM 646 N N . ALA B 1 8 ? -3.510 24.049 21.145 1.00 87.06 8 ALA B N 1
ATOM 647 C CA . ALA B 1 8 ? -4.433 23.723 20.073 1.00 85.84 8 ALA B CA 1
ATOM 648 C C . ALA B 1 8 ? -4.282 22.237 19.671 1.00 84.68 8 ALA B C 1
ATOM 649 O O . ALA B 1 8 ? -5.238 21.581 19.233 1.00 84.29 8 ALA B O 1
ATOM 651 N N . GLU B 1 9 ? -3.054 21.725 19.911 1.00 83.95 9 GLU B N 1
ATOM 652 C CA . GLU B 1 9 ? -2.575 20.358 19.695 1.00 82.44 9 GLU B CA 1
ATOM 653 C C . GLU B 1 9 ? -3.033 19.419 20.808 1.00 78.51 9 GLU B C 1
ATOM 654 O O . GLU B 1 9 ? -2.917 18.205 20.726 1.00 78.50 9 GLU B O 1
ATOM 660 N N . ALA B 1 10 ? -3.548 19.971 21.890 1.00 75.33 10 ALA B N 1
ATOM 661 C CA . ALA B 1 10 ? -4.026 19.065 22.902 1.00 72.50 10 ALA B CA 1
ATOM 662 C C . ALA B 1 10 ? -5.499 18.818 22.633 1.00 68.31 10 ALA B C 1
ATOM 663 O O . ALA B 1 10 ? -6.001 17.709 22.774 1.00 67.54 10 ALA B O 1
ATOM 665 N N . ARG B 1 11 ? -6.162 19.837 22.124 1.00 64.90 11 ARG B N 1
ATOM 666 C CA . ARG B 1 11 ? -7.557 19.689 21.832 1.00 63.82 11 ARG B CA 1
ATOM 667 C C . ARG B 1 11 ? -7.902 18.562 20.884 1.00 60.90 11 ARG B C 1
ATOM 668 O O . ARG B 1 11 ? -8.675 17.682 21.235 1.00 58.91 11 ARG B O 1
ATOM 676 N N . ALA B 1 12 ? -7.402 18.646 19.648 1.00 61.12 12 ALA B N 1
ATOM 677 C CA . ALA B 1 12 ? -7.723 17.678 18.593 1.00 61.01 12 ALA B CA 1
ATOM 678 C C . ALA B 1 12 ? -7.057 16.326 18.755 1.00 59.21 12 ALA B C 1
ATOM 679 O O . ALA B 1 12 ? -6.781 15.621 17.797 1.00 59.76 12 ALA B O 1
ATOM 681 N N . PHE B 1 13 ? -6.512 16.045 19.907 1.00 56.35 13 PHE B N 1
ATOM 682 C CA . PHE B 1 13 ? -5.806 14.799 19.974 1.00 53.84 13 PHE B CA 1
ATOM 683 C C . PHE B 1 13 ? -6.522 13.922 20.966 1.00 48.16 13 PHE B C 1
ATOM 684 O O . PHE B 1 13 ? -6.520 12.689 20.904 1.00 46.18 13 PHE B O 1
ATOM 692 N N . LEU B 1 14 ? -7.214 14.659 21.838 1.00 44.53 14 LEU B N 1
ATOM 693 C CA . LEU B 1 14 ? -7.969 14.099 22.923 1.00 41.45 14 LEU B CA 1
ATOM 694 C C . LEU B 1 14 ? -9.405 13.824 22.524 1.00 37.09 14 LEU B C 1
ATOM 695 O O . LEU B 1 14 ? -10.019 14.567 21.754 1.00 34.75 14 LEU B O 1
ATOM 700 N N . SER B 1 15 ? -9.940 12.768 23.133 1.00 37.00 15 SER B N 1
ATOM 701 C CA . SER B 1 15 ? -11.321 12.435 22.925 1.00 38.45 15 SER B CA 1
ATOM 702 C C . SER B 1 15 ? -12.158 13.554 23.505 1.00 40.14 15 SER B C 1
ATOM 703 O O . SER B 1 15 ? -11.673 14.273 24.366 1.00 39.33 15 SER B O 1
ATOM 706 N N . GLU B 1 16 ? -13.400 13.688 23.045 1.00 43.68 16 GLU B N 1
ATOM 707 C CA . GLU B 1 16 ? -14.349 14.671 23.513 1.00 46.96 16 GLU B CA 1
ATOM 708 C C . GLU B 1 16 ? -14.601 14.456 24.980 1.00 47.09 16 GLU B C 1
ATOM 709 O O . GLU B 1 16 ? -14.787 15.401 25.719 1.00 46.72 16 GLU B O 1
ATOM 715 N N . GLU B 1 17 ? -14.565 13.180 25.363 1.00 49.45 17 GLU B N 1
ATOM 716 C CA . GLU B 1 17 ? -14.762 12.612 26.698 1.00 52.47 17 GLU B CA 1
ATOM 717 C C . GLU B 1 17 ? -13.613 12.818 27.677 1.00 50.13 17 GLU B C 1
ATOM 718 O O . GLU B 1 17 ? -13.836 12.935 28.865 1.00 50.22 17 GLU B O 1
ATOM 724 N N . MET B 1 18 ? -12.381 12.802 27.202 1.00 48.25 18 MET B N 1
ATOM 725 C CA . MET B 1 18 ? -11.202 13.063 27.999 1.00 46.94 18 MET B CA 1
ATOM 726 C C . MET B 1 18 ? -11.249 14.546 28.409 1.00 40.67 18 MET B C 1
ATOM 727 O O . MET B 1 18 ? -11.119 14.960 29.562 1.00 37.96 18 MET B O 1
ATOM 732 N N . ILE B 1 19 ? -11.479 15.376 27.405 1.00 36.53 19 ILE B N 1
ATOM 733 C CA . ILE B 1 19 ? -11.573 16.790 27.614 1.00 35.04 19 ILE B CA 1
ATOM 734 C C . ILE B 1 19 ? -12.679 17.2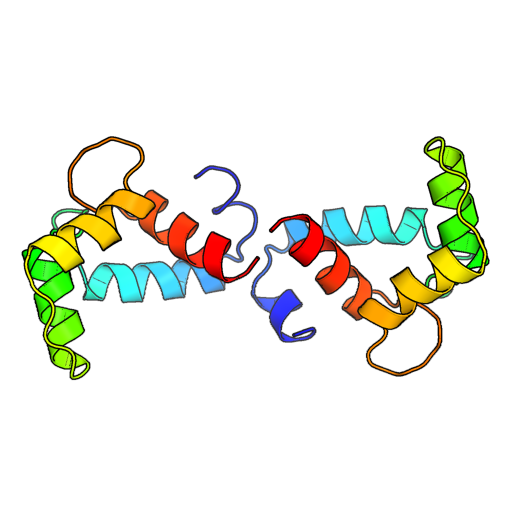10 28.570 1.00 35.57 19 ILE B C 1
ATOM 735 O O . ILE B 1 19 ? -12.541 18.198 29.272 1.00 35.56 19 ILE B O 1
ATOM 740 N N . ALA B 1 20 ? -13.815 16.518 28.571 1.00 36.19 20 ALA B N 1
ATOM 741 C CA . ALA B 1 20 ? -14.907 16.866 29.463 1.00 36.02 20 ALA B CA 1
ATOM 742 C C . ALA B 1 20 ? -14.547 16.546 30.928 1.00 36.99 20 ALA B C 1
ATOM 743 O O . ALA B 1 20 ? -14.856 17.292 31.841 1.00 37.24 20 ALA B O 1
ATOM 745 N N . GLU B 1 21 ? -13.834 15.458 31.154 1.00 37.64 21 GLU B N 1
ATOM 746 C CA . GLU B 1 21 ? -13.311 15.031 32.438 1.00 40.03 21 GLU B CA 1
ATOM 747 C C . GLU B 1 21 ? -12.235 16.010 32.909 1.00 39.10 21 GLU B C 1
ATOM 748 O O . GLU B 1 21 ? -12.131 16.304 34.096 1.00 39.74 21 GLU B O 1
ATOM 754 N N . PHE B 1 22 ? -11.400 16.516 31.995 1.00 35.98 22 PHE B N 1
ATOM 755 C CA . PHE B 1 22 ? -10.421 17.504 32.398 1.00 34.33 22 PHE B CA 1
ATOM 756 C C . PHE B 1 22 ? -11.094 18.845 32.748 1.00 32.64 22 PHE B C 1
ATOM 757 O O . PHE B 1 22 ? -10.671 19.582 33.627 1.00 32.90 22 PHE B O 1
ATOM 765 N N . LYS B 1 23 ? -12.161 19.198 32.046 1.00 31.21 23 LYS B N 1
ATOM 766 C CA . LYS B 1 23 ? -12.867 20.425 32.296 1.00 32.63 23 LYS B CA 1
ATOM 767 C C . LYS B 1 23 ? -13.526 20.437 33.697 1.00 30.51 23 LYS B C 1
ATOM 768 O O . LYS B 1 23 ? -13.559 21.441 34.387 1.00 28.35 23 LYS B O 1
ATOM 774 N N . ALA B 1 24 ? -14.025 19.279 34.125 1.00 31.48 24 ALA B N 1
ATOM 775 C CA . ALA B 1 24 ? -14.661 19.055 35.423 1.00 31.77 24 ALA B CA 1
ATOM 776 C C . ALA B 1 24 ? -13.671 19.299 36.547 1.00 31.42 24 ALA B C 1
ATOM 777 O O . ALA B 1 24 ? -14.025 19.969 37.519 1.00 32.09 24 ALA B O 1
ATOM 779 N N . ALA B 1 25 ? -12.470 18.727 36.357 1.00 29.59 25 ALA B N 1
ATOM 780 C CA . ALA B 1 25 ? -11.344 18.856 37.254 1.00 29.78 25 ALA B CA 1
ATOM 781 C C . ALA B 1 25 ? -10.937 20.310 37.283 1.00 30.33 25 ALA B C 1
ATOM 782 O O . ALA B 1 25 ? -10.795 20.896 38.343 1.00 31.93 25 ALA B O 1
ATOM 784 N N . PHE B 1 26 ? -10.769 20.925 36.127 1.00 26.99 26 PHE B N 1
ATOM 785 C CA . PHE B 1 26 ? -10.376 22.318 36.108 1.00 25.50 26 PHE B CA 1
ATOM 786 C C . PHE B 1 26 ? -11.334 23.203 36.880 1.00 26.79 26 PHE B C 1
ATOM 787 O O . PHE B 1 26 ? -11.004 24.202 37.534 1.00 24.81 26 PHE B O 1
ATOM 795 N N . ASP B 1 27 ? -12.589 22.889 36.677 1.00 29.13 27 ASP B N 1
ATOM 796 C CA . ASP B 1 27 ? -13.634 23.657 37.310 1.00 31.41 27 ASP B CA 1
ATOM 797 C C . ASP B 1 27 ? -13.523 23.549 38.811 1.00 32.96 27 ASP B C 1
ATOM 798 O O . ASP B 1 27 ? -13.765 24.488 39.552 1.00 33.00 27 ASP B O 1
ATOM 803 N N . MET B 1 28 ? -13.141 22.398 39.280 1.00 35.41 28 MET B N 1
ATOM 804 C CA . MET B 1 28 ? -13.035 22.294 40.719 1.00 40.86 28 MET B CA 1
ATOM 805 C C . MET B 1 28 ? -11.927 23.188 41.274 1.00 36.95 28 MET B C 1
ATOM 806 O O . MET B 1 28 ? -12.084 23.755 42.354 1.00 37.50 28 MET B O 1
ATOM 811 N N . PHE B 1 29 ? -10.822 23.346 40.530 1.00 31.54 29 PHE B N 1
ATOM 812 C CA . PHE B 1 29 ? -9.734 24.194 40.978 1.00 27.60 29 PHE B CA 1
ATOM 813 C C . PHE B 1 29 ? -10.109 25.650 40.879 1.00 23.51 29 PHE B C 1
ATOM 814 O O . PHE B 1 29 ? -9.731 26.447 41.743 1.00 21.82 29 PHE B O 1
ATOM 822 N N . ASP B 1 30 ? -10.815 25.992 39.792 1.00 19.43 30 ASP B N 1
ATOM 823 C CA . ASP B 1 30 ? -11.183 27.337 39.520 1.00 19.79 30 ASP B CA 1
ATOM 824 C C . ASP B 1 30 ? -12.373 27.762 40.347 1.00 25.22 30 ASP B C 1
ATOM 825 O O . ASP B 1 30 ? -13.466 28.080 39.885 1.00 25.09 30 ASP B O 1
ATOM 830 N N . ALA B 1 31 ? -12.114 27.823 41.653 1.00 28.51 31 ALA B N 1
ATOM 831 C CA . ALA B 1 31 ? -13.109 28.164 42.661 1.00 26.62 31 ALA B CA 1
ATOM 832 C C . ALA B 1 31 ? -13.973 29.348 42.322 1.00 24.48 31 ALA B C 1
ATOM 833 O O . ALA B 1 31 ? -15.158 29.334 42.614 1.00 27.00 31 ALA B O 1
ATOM 835 N N . ASP B 1 32 ? -13.423 30.408 41.784 1.00 20.61 32 ASP B N 1
ATOM 836 C CA . ASP B 1 32 ? -14.257 31.558 41.507 1.00 20.22 32 ASP B CA 1
ATOM 837 C C . ASP B 1 32 ? -14.895 31.504 40.138 1.00 22.61 32 ASP B C 1
ATOM 838 O O . ASP B 1 32 ? -15.528 32.484 39.763 1.00 24.65 32 ASP B O 1
ATOM 843 N N . GLY B 1 33 ? -14.673 30.401 39.421 1.00 22.20 33 GLY B N 1
ATOM 844 C CA . GLY B 1 33 ? -15.191 30.274 38.061 1.00 23.32 33 GLY B CA 1
ATOM 845 C C . GLY B 1 33 ? -14.794 31.400 37.061 1.00 23.69 33 GLY B C 1
ATOM 846 O O . GLY B 1 33 ? -15.503 31.641 36.108 1.00 27.25 33 GLY B O 1
ATOM 847 N N . GLY B 1 34 ? -13.682 32.125 37.161 1.00 18.47 34 GLY B N 1
ATOM 848 C CA . GLY B 1 34 ? -13.375 33.168 36.208 1.00 16.85 34 GLY B CA 1
ATOM 849 C C . GLY B 1 34 ? -12.520 32.667 35.067 1.00 17.32 34 GLY B C 1
ATOM 850 O O . GLY B 1 34 ? -12.094 33.499 34.291 1.00 21.08 34 GLY B O 1
ATOM 851 N N . GLY B 1 35 ? -12.231 31.384 34.998 1.00 16.08 35 GLY B N 1
ATOM 852 C CA . GLY B 1 35 ? -11.499 30.879 33.841 1.00 17.94 35 GLY B CA 1
ATOM 853 C C . GLY B 1 35 ? -9.989 30.672 33.972 1.00 20.07 35 GLY B C 1
ATOM 854 O O . GLY B 1 35 ? -9.298 30.261 33.042 1.00 20.73 35 GLY B O 1
ATOM 855 N N . ASP B 1 36 ? -9.398 30.880 35.142 1.00 18.94 36 ASP B N 1
ATOM 856 C CA . ASP B 1 36 ? -7.992 30.594 35.320 1.00 18.29 36 ASP B CA 1
ATOM 857 C C . ASP B 1 36 ? -7.725 30.276 36.791 1.00 19.94 36 ASP B C 1
ATOM 858 O O . ASP B 1 36 ? -8.484 30.680 37.665 1.00 18.99 36 ASP B O 1
ATOM 863 N N . ILE B 1 37 ? -6.697 29.521 37.044 1.00 18.49 37 ILE B N 1
ATOM 864 C CA . ILE B 1 37 ? -6.372 29.121 38.399 1.00 17.10 37 ILE B CA 1
ATOM 865 C C . ILE B 1 37 ? -5.206 29.937 38.916 1.00 17.26 37 ILE B C 1
ATOM 866 O O . ILE B 1 37 ? -4.137 29.984 38.286 1.00 15.74 37 ILE B O 1
ATOM 871 N N . SER B 1 38 ? -5.426 30.651 40.041 1.00 16.53 38 SER B N 1
ATOM 872 C CA . SER B 1 38 ? -4.377 31.488 40.682 1.00 16.68 38 SER B CA 1
ATOM 873 C C . SER B 1 38 ? -3.611 30.682 41.751 1.00 16.71 38 SER B C 1
ATOM 874 O O . SER B 1 38 ? -4.011 29.587 42.116 1.00 17.14 38 SER B O 1
ATOM 877 N N . THR B 1 39 ? -2.513 31.203 42.289 1.00 17.36 39 THR B N 1
ATOM 878 C CA . THR B 1 39 ? -1.811 30.434 43.326 1.00 18.41 39 THR B CA 1
ATOM 879 C C . THR B 1 39 ? -2.735 30.214 44.502 1.00 18.20 39 THR B C 1
ATOM 880 O O . THR B 1 39 ? -2.650 29.181 45.141 1.00 21.15 39 THR B O 1
ATOM 884 N N . LYS B 1 40 ? -3.616 31.145 44.777 1.00 17.75 40 LYS B N 1
ATOM 885 C CA . LYS B 1 40 ? -4.489 30.950 45.947 1.00 19.24 40 LYS B CA 1
ATOM 886 C C . LYS B 1 40 ? -5.354 29.715 45.818 1.00 19.10 40 LYS B C 1
ATOM 887 O O . LYS B 1 40 ? -5.527 28.847 46.704 1.00 18.78 40 LYS B O 1
ATOM 893 N N . GLU B 1 41 ? -5.878 29.584 44.594 1.00 17.08 41 GLU B N 1
ATOM 894 C CA . GLU B 1 41 ? -6.722 28.463 44.295 1.00 15.02 41 GLU B CA 1
ATOM 895 C C . GLU B 1 41 ? -5.993 27.162 44.243 1.00 16.12 41 GLU B C 1
ATOM 896 O O . GLU B 1 41 ? -6.508 26.137 44.687 1.00 19.75 41 GLU B O 1
ATOM 902 N N . LEU B 1 42 ? -4.790 27.152 43.692 1.00 15.27 42 LEU B N 1
ATOM 903 C CA . LEU B 1 42 ? -4.067 25.920 43.584 1.00 16.13 42 LEU B CA 1
ATOM 904 C C . LEU B 1 42 ? -3.649 25.500 44.982 1.00 18.33 42 LEU B C 1
ATOM 905 O O . LEU B 1 42 ? -3.675 24.335 45.344 1.00 19.72 42 LEU B O 1
ATOM 910 N N . GLY B 1 43 ? -3.181 26.464 45.744 1.00 18.77 43 GLY B N 1
ATOM 911 C CA . GLY B 1 43 ? -2.735 26.146 47.098 1.00 20.42 43 GLY B CA 1
ATOM 912 C C . GLY B 1 43 ? -3.908 25.640 47.927 1.00 22.14 43 GLY B C 1
ATOM 913 O O . GLY B 1 43 ? -3.703 24.709 48.704 1.00 23.24 43 GLY B O 1
ATOM 914 N N . THR B 1 44 ? -5.098 26.237 47.741 1.00 22.46 44 THR B N 1
ATOM 915 C CA . THR B 1 44 ? -6.295 25.782 48.397 1.00 25.89 44 THR B CA 1
ATOM 916 C C . THR B 1 44 ? -6.603 24.341 48.122 1.00 32.56 44 THR B C 1
ATOM 917 O O . THR B 1 44 ? -6.976 23.673 49.091 1.00 35.67 44 THR B O 1
ATOM 921 N N . VAL B 1 45 ? -6.457 23.847 46.862 1.00 34.64 45 VAL B N 1
ATOM 922 C CA . VAL B 1 45 ? -6.693 22.444 46.455 1.00 33.32 45 VAL B CA 1
ATOM 923 C C . VAL B 1 45 ? -5.615 21.462 46.979 1.00 36.10 45 VAL B C 1
ATOM 924 O O . VAL B 1 45 ? -5.898 20.366 47.480 1.00 37.07 45 VAL B O 1
AT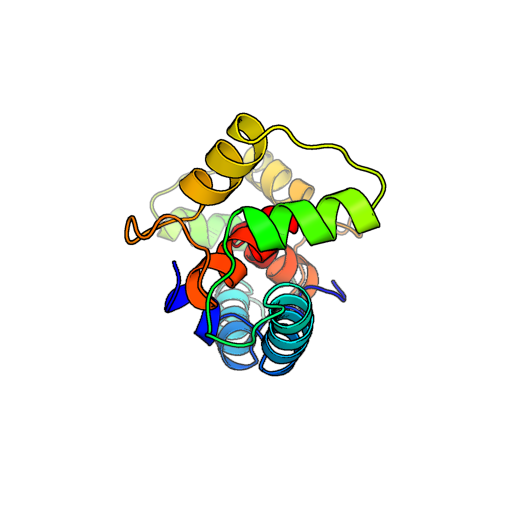OM 928 N N . MET B 1 46 ? -4.340 21.843 46.895 1.00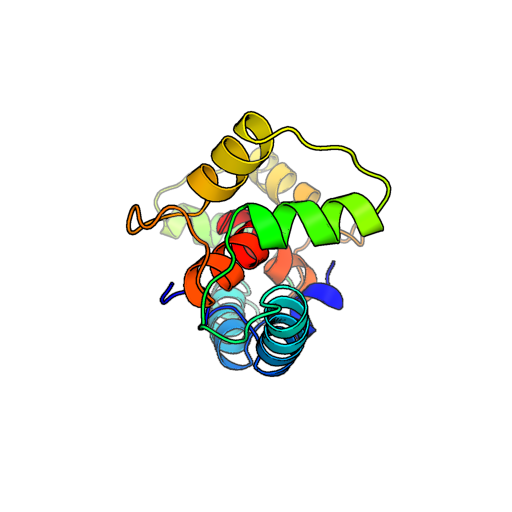 36.87 46 MET B N 1
ATOM 929 C CA . MET B 1 46 ? -3.226 21.033 47.388 1.00 38.27 46 MET B CA 1
ATOM 930 C C . MET B 1 46 ? -3.360 20.673 48.875 1.00 40.15 46 MET B C 1
ATOM 931 O O . MET B 1 46 ? -3.087 19.540 49.273 1.00 41.01 46 MET B O 1
ATOM 936 N N . ARG B 1 47 ? -3.733 21.666 49.686 1.00 40.45 47 ARG B N 1
ATOM 937 C CA . ARG B 1 47 ? -3.952 21.501 51.084 1.00 41.34 47 ARG B CA 1
ATOM 938 C C . ARG B 1 47 ? -5.123 20.569 51.250 1.00 47.56 47 ARG B C 1
ATOM 939 O O . ARG B 1 47 ? -5.035 19.650 52.070 1.00 50.42 47 ARG B O 1
ATOM 947 N N . MET B 1 48 ? -6.178 20.745 50.458 1.00 49.79 48 MET B N 1
ATOM 948 C CA . MET B 1 48 ? -7.267 19.799 50.560 1.00 54.53 48 MET B CA 1
ATOM 949 C C . MET B 1 48 ? -6.739 18.395 50.272 1.00 55.85 48 MET B C 1
ATOM 950 O O . MET B 1 48 ? -7.372 17.415 50.626 1.00 57.55 48 MET B O 1
ATOM 955 N N . LEU B 1 49 ? -5.562 18.286 49.661 1.00 56.02 49 LEU B N 1
ATOM 956 C CA . LEU B 1 49 ? -4.973 16.986 49.387 1.00 57.36 49 LEU B CA 1
ATOM 957 C C . LEU B 1 49 ? -3.771 16.665 50.284 1.00 58.35 49 LEU B C 1
ATOM 958 O O . LEU B 1 49 ? -2.894 15.868 49.938 1.00 58.41 49 LEU B O 1
ATOM 963 N N . GLY B 1 50 ? -3.754 17.279 51.468 1.00 58.76 50 GLY B N 1
ATOM 964 C CA . GLY B 1 50 ? -2.714 17.025 52.447 1.00 59.80 50 GLY B CA 1
ATOM 965 C C . GLY B 1 50 ? -1.320 17.377 51.977 1.00 61.27 50 GLY B C 1
ATOM 966 O O . GLY B 1 50 ? -0.359 16.600 52.065 1.00 62.33 50 GLY B O 1
ATOM 967 N N . GLN B 1 51 ? -1.227 18.590 51.477 1.00 60.87 51 GLN B N 1
ATOM 968 C CA . GLN B 1 51 ? 0.026 19.112 51.022 1.00 61.30 51 GLN B CA 1
ATOM 969 C C . GLN B 1 51 ? 0.099 20.488 51.603 1.00 59.04 51 GLN B C 1
ATOM 970 O O . GLN B 1 51 ? -0.942 21.064 51.867 1.00 59.60 51 GLN B O 1
ATOM 976 N N . ASN B 1 52 ? 1.291 21.001 51.812 1.00 58.24 52 ASN B N 1
ATOM 977 C CA . ASN B 1 52 ? 1.440 22.360 52.294 1.00 59.51 52 ASN B CA 1
ATOM 978 C C . ASN B 1 52 ? 2.484 23.045 51.456 1.00 55.62 52 ASN B C 1
ATOM 979 O O . ASN B 1 52 ? 3.666 23.096 51.806 1.00 57.14 52 ASN B O 1
ATOM 984 N N . PRO B 1 53 ? 2.034 23.509 50.305 1.00 49.49 53 PRO B N 1
ATOM 985 C CA . PRO B 1 53 ? 2.959 24.173 49.441 1.00 46.20 53 PRO B CA 1
ATOM 986 C C . PRO B 1 53 ? 3.299 25.561 49.943 1.00 44.18 53 PRO B C 1
ATOM 987 O O . PRO B 1 53 ? 2.540 26.226 50.630 1.00 43.32 53 PRO B O 1
ATOM 991 N N . THR B 1 54 ? 4.469 26.008 49.525 1.00 45.38 54 THR B N 1
ATOM 992 C CA . THR B 1 54 ? 5.022 27.337 49.798 1.00 45.93 54 THR B CA 1
ATOM 993 C C . THR B 1 54 ? 4.638 28.243 48.656 1.00 44.27 54 THR B C 1
ATOM 994 O O . THR B 1 54 ? 4.414 27.707 47.577 1.00 44.45 54 THR B O 1
ATOM 998 N N . LYS B 1 55 ? 4.537 29.558 48.870 1.00 42.17 55 LYS B N 1
ATOM 999 C CA . LYS B 1 55 ? 4.196 30.389 47.740 1.00 42.29 55 LYS B CA 1
ATOM 1000 C C . LYS B 1 55 ? 5.163 30.207 46.589 1.00 44.97 55 LYS B C 1
ATOM 1001 O O . LYS B 1 55 ? 4.752 30.461 45.466 1.00 45.36 55 LYS B O 1
ATOM 1007 N N . GLU B 1 56 ? 6.399 29.782 46.903 1.00 47.23 56 GLU B N 1
ATOM 1008 C CA . GLU B 1 56 ? 7.473 29.538 45.946 1.00 49.48 56 GLU B CA 1
ATOM 1009 C C . GLU B 1 56 ? 7.181 28.297 45.163 1.00 45.55 56 GLU B C 1
ATOM 1010 O O . GLU B 1 56 ? 7.293 28.269 43.944 1.00 46.78 56 GLU B O 1
ATOM 1016 N N . GLU B 1 57 ? 6.788 27.280 45.891 1.00 41.65 57 GLU B N 1
ATOM 1017 C CA . GLU B 1 57 ? 6.411 26.038 45.274 1.00 39.92 57 GLU B CA 1
ATOM 1018 C C . GLU B 1 57 ? 5.318 26.309 44.251 1.00 34.45 57 GLU B C 1
ATOM 1019 O O . GLU B 1 57 ? 5.367 25.885 43.114 1.00 33.09 57 GLU B O 1
ATOM 1025 N N . LEU B 1 58 ? 4.264 26.968 44.688 1.00 30.23 58 LEU B N 1
ATOM 1026 C CA . LEU B 1 58 ? 3.115 27.222 43.844 1.00 27.11 58 LEU B CA 1
ATOM 1027 C C . LEU B 1 58 ? 3.534 28.018 42.616 1.00 26.55 58 LEU B C 1
ATOM 1028 O O . LEU B 1 58 ? 3.033 27.861 41.505 1.00 25.32 58 LEU B O 1
ATOM 1033 N N . ASP B 1 59 ? 4.434 28.931 42.860 1.00 26.86 59 ASP B N 1
ATOM 1034 C CA . ASP B 1 59 ? 4.879 29.770 41.800 1.00 29.31 59 ASP B CA 1
ATOM 1035 C C . ASP B 1 59 ? 5.621 28.920 40.804 1.00 28.43 59 ASP B C 1
ATOM 1036 O O . ASP B 1 59 ? 5.450 29.055 39.605 1.00 27.81 59 ASP B O 1
ATOM 1041 N N . ALA B 1 60 ? 6.424 28.019 41.301 1.00 27.77 60 ALA B N 1
ATOM 1042 C CA . ALA B 1 60 ? 7.190 27.248 40.360 1.00 26.89 60 ALA B CA 1
ATOM 1043 C C . ALA B 1 60 ? 6.337 26.305 39.531 1.00 27.17 60 ALA B C 1
ATOM 1044 O O . ALA B 1 60 ? 6.674 25.986 38.395 1.00 27.55 60 ALA B O 1
ATOM 1046 N N . ILE B 1 61 ? 5.206 25.844 40.065 1.00 26.22 61 ILE B N 1
ATOM 1047 C CA . ILE B 1 61 ? 4.328 24.909 39.351 1.00 26.10 61 ILE B CA 1
ATOM 1048 C C . ILE B 1 61 ? 3.611 25.642 38.212 1.00 27.53 61 ILE B C 1
ATOM 1049 O O . ILE B 1 61 ? 3.490 25.213 37.068 1.00 28.45 61 ILE B O 1
ATOM 1054 N N . ILE B 1 62 ? 3.129 26.808 38.539 1.00 26.54 62 ILE B N 1
ATOM 1055 C CA . ILE B 1 62 ? 2.448 27.563 37.552 1.00 27.90 62 ILE B CA 1
ATOM 1056 C C . ILE B 1 62 ? 3.378 27.912 36.374 1.00 30.00 62 ILE B C 1
ATOM 1057 O O . ILE B 1 62 ? 3.063 27.618 35.240 1.00 28.73 62 ILE B O 1
ATOM 1062 N N . GLU B 1 63 ? 4.540 28.509 36.665 1.00 32.26 63 GLU B N 1
ATOM 1063 C CA . GLU B 1 63 ? 5.532 28.938 35.680 1.00 35.78 63 GLU B CA 1
ATOM 1064 C C . GLU B 1 63 ? 5.892 27.828 34.721 1.00 33.27 63 GLU B C 1
ATOM 1065 O O . GLU B 1 63 ? 6.245 28.082 33.599 1.00 34.66 63 GLU B O 1
ATOM 1071 N N . GLU B 1 64 ? 5.766 26.604 35.138 1.00 30.10 64 GLU B N 1
ATOM 1072 C CA . GLU B 1 64 ? 6.052 25.503 34.268 1.00 32.59 64 GLU B CA 1
ATOM 1073 C C . GLU B 1 64 ? 5.056 25.416 33.120 1.00 30.14 64 GLU B C 1
ATOM 1074 O O . GLU B 1 64 ? 5.382 24.908 32.055 1.00 30.61 64 GLU B O 1
ATOM 1080 N N . VAL B 1 65 ? 3.811 25.819 33.356 1.00 26.89 65 VAL B N 1
ATOM 1081 C CA . VAL B 1 65 ? 2.828 25.661 32.311 1.00 26.42 65 VAL B CA 1
ATOM 1082 C C . VAL B 1 65 ? 2.312 26.962 31.794 1.00 23.82 65 VAL B C 1
ATOM 1083 O O . VAL B 1 65 ? 1.493 27.035 30.883 1.00 21.29 65 VAL B O 1
ATOM 1087 N N . ASP B 1 66 ? 2.720 28.012 32.462 1.00 23.85 66 ASP B N 1
ATOM 1088 C CA . ASP B 1 66 ? 2.203 29.317 32.106 1.00 24.34 66 ASP B CA 1
ATOM 1089 C C . ASP B 1 66 ? 2.792 29.841 30.805 1.00 26.25 66 ASP B C 1
ATOM 1090 O O . ASP B 1 66 ? 3.814 30.471 30.867 1.00 27.54 66 ASP B O 1
ATOM 1095 N N . GLU B 1 67 ? 2.125 29.600 29.665 1.00 26.26 67 GLU B N 1
ATOM 1096 C CA . GLU B 1 67 ? 2.598 30.039 28.363 1.00 25.39 67 GLU B CA 1
ATOM 1097 C C . GLU B 1 67 ? 2.397 31.496 28.064 1.00 23.89 67 GLU B C 1
ATOM 1098 O O . GLU B 1 67 ? 3.098 32.049 27.232 1.00 25.47 67 GLU B O 1
ATOM 1104 N N . ASP B 1 68 ? 1.439 32.196 28.651 1.00 20.35 68 ASP B N 1
ATOM 1105 C CA . ASP B 1 68 ? 1.268 33.572 28.350 1.00 17.25 68 ASP B CA 1
ATOM 1106 C C . ASP B 1 68 ? 1.758 34.504 29.420 1.00 17.03 68 ASP B C 1
ATOM 1107 O O . ASP B 1 68 ? 1.561 35.700 29.368 1.00 18.36 68 ASP B O 1
ATOM 1112 N N . GLY B 1 69 ? 2.468 33.987 30.391 1.00 18.62 69 GLY B N 1
ATOM 1113 C CA . GLY B 1 69 ? 2.992 34.841 31.404 1.00 19.17 69 GLY B CA 1
ATOM 1114 C C . GLY B 1 69 ? 1.918 35.418 32.337 1.00 21.40 69 GLY B C 1
ATOM 1115 O O . GLY B 1 69 ? 2.129 36.442 32.981 1.00 23.06 69 GLY B O 1
ATOM 1116 N N . SER B 1 70 ? 0.704 34.877 32.350 1.00 19.38 70 SER B N 1
ATOM 1117 C CA . SER B 1 70 ? -0.255 35.571 33.176 1.00 15.96 70 SER B CA 1
ATOM 1118 C C . SER B 1 70 ? -0.063 35.333 34.656 1.00 18.04 70 SER B C 1
ATOM 1119 O O . SER B 1 70 ? -0.752 35.902 35.462 1.00 20.28 70 SER B O 1
ATOM 1122 N N . GLY B 1 71 ? 0.708 34.394 35.055 1.00 18.27 71 GLY B N 1
ATOM 1123 C CA . GLY B 1 71 ? 0.835 34.039 36.448 1.00 20.06 71 GLY B CA 1
ATOM 1124 C C . GLY B 1 71 ? -0.319 33.152 36.925 1.00 21.16 71 GLY B C 1
ATOM 1125 O O . GLY B 1 71 ? -0.456 32.914 38.127 1.00 19.81 71 GLY B O 1
ATOM 1126 N N . THR B 1 72 ? -1.174 32.656 36.008 1.00 18.54 72 THR B N 1
ATOM 1127 C CA . THR B 1 72 ? -2.365 31.840 36.347 1.00 18.20 72 THR B CA 1
ATOM 1128 C C . THR B 1 72 ? -2.506 30.736 35.322 1.00 21.07 72 THR B C 1
ATOM 1129 O O . THR B 1 72 ? -2.022 30.914 34.202 1.00 21.41 72 THR B O 1
ATOM 1133 N N . ILE B 1 73 ? -3.152 29.636 35.657 1.00 19.89 73 ILE B N 1
ATOM 1134 C CA . ILE B 1 73 ? -3.315 28.529 34.709 1.00 20.01 73 ILE B CA 1
ATOM 1135 C C . ILE B 1 73 ? -4.705 28.580 34.041 1.00 20.38 73 ILE B C 1
ATOM 1136 O O . ILE B 1 73 ? -5.716 28.492 34.761 1.00 18.48 73 ILE B O 1
ATOM 1141 N N . ASP B 1 74 ? -4.759 28.738 32.696 1.00 18.37 74 ASP B N 1
ATOM 1142 C CA . ASP B 1 74 ? -6.026 28.733 32.011 1.00 17.20 74 ASP B CA 1
ATOM 1143 C C . ASP B 1 74 ? -6.327 27.318 31.556 1.00 18.42 74 ASP B C 1
ATOM 1144 O O . ASP B 1 74 ? -5.556 26.402 31.795 1.00 18.23 74 ASP B O 1
ATOM 1149 N N . PHE B 1 75 ? -7.493 27.114 30.959 1.00 19.94 75 PHE B N 1
ATOM 1150 C CA . PHE B 1 75 ? -7.880 25.769 30.562 1.00 22.34 75 PHE B CA 1
ATOM 1151 C C . PHE B 1 75 ? -6.928 25.113 29.593 1.00 22.62 75 PHE B C 1
ATOM 1152 O O . PHE B 1 75 ? -6.637 23.925 29.764 1.00 20.92 75 PHE B O 1
ATOM 1160 N N . GLU B 1 76 ? -6.459 25.920 28.628 1.00 26.75 76 GLU B N 1
ATOM 1161 C CA . GLU B 1 76 ? -5.508 25.418 27.640 1.00 29.81 76 GLU B CA 1
ATOM 1162 C C . GLU B 1 76 ? -4.275 24.936 28.322 1.00 27.12 76 GLU B C 1
ATOM 1163 O O . GLU B 1 76 ? -3.802 23.866 28.019 1.00 27.58 76 GLU B O 1
ATOM 1169 N N . GLU B 1 77 ? -3.713 25.759 29.200 1.00 24.02 77 GLU B N 1
ATOM 1170 C CA . GLU B 1 77 ? -2.497 25.386 29.908 1.00 22.26 77 GLU B CA 1
ATOM 1171 C C . GLU B 1 77 ? -2.707 24.258 30.896 1.00 22.02 77 GLU B C 1
ATOM 1172 O O . GLU B 1 77 ? -1.836 23.429 31.177 1.00 24.94 77 GLU B O 1
ATOM 1178 N N . PHE B 1 78 ? -3.893 24.152 31.452 1.00 21.38 78 PHE B N 1
ATOM 1179 C CA . PHE B 1 78 ? -4.156 23.035 32.350 1.00 24.78 78 PHE B CA 1
ATOM 1180 C C . PHE B 1 78 ? -4.134 21.707 31.629 1.00 28.49 78 PHE B C 1
ATOM 1181 O O . PHE B 1 78 ? -3.745 20.710 32.208 1.00 28.35 78 PHE B O 1
ATOM 1189 N N . LEU B 1 79 ? -4.620 21.666 30.388 1.00 31.51 79 LEU B N 1
ATOM 1190 C CA . LEU B 1 79 ? -4.578 20.425 29.605 1.00 36.67 79 LEU B CA 1
ATOM 1191 C C . LEU B 1 79 ? -3.167 19.818 29.567 1.00 40.86 79 LEU B C 1
ATOM 1192 O O . LEU B 1 79 ? -2.928 18.646 29.942 1.00 41.57 79 LEU B O 1
ATOM 1197 N N . VAL B 1 80 ? -2.228 20.692 29.181 1.00 41.84 80 VAL B N 1
ATOM 1198 C CA . VAL B 1 80 ? -0.809 20.373 29.144 1.00 41.03 80 VAL B CA 1
ATOM 1199 C C . VAL B 1 80 ? -0.311 19.797 30.488 1.00 41.71 80 VAL B C 1
ATOM 1200 O O . VAL B 1 80 ? 0.240 18.673 30.571 1.00 40.64 80 VAL B O 1
ATOM 1204 N N . MET B 1 81 ? -0.540 20.544 31.580 1.00 42.64 81 MET B N 1
ATOM 1205 C CA . MET B 1 81 ? -0.114 20.090 32.903 1.00 44.73 81 MET B CA 1
ATOM 1206 C C . MET B 1 81 ? -0.587 18.671 33.240 1.00 48.21 81 MET B C 1
ATOM 1207 O O . MET B 1 81 ? 0.156 17.862 33.823 1.00 48.38 81 MET B O 1
ATOM 1212 N N . MET B 1 82 ? -1.848 18.406 32.839 1.00 50.92 82 MET B N 1
ATOM 1213 C CA . MET B 1 82 ? -2.608 17.163 32.986 1.00 53.02 82 MET B CA 1
ATOM 1214 C C . MET B 1 82 ? -2.000 16.035 32.175 1.00 54.12 82 MET B C 1
ATOM 1215 O O . MET B 1 82 ? -1.801 14.931 32.680 1.00 55.08 82 MET B O 1
ATOM 1220 N N . VAL B 1 83 ? -1.739 16.299 30.900 1.00 53.18 83 VAL B N 1
ATOM 1221 C CA . VAL B 1 83 ? -1.115 15.303 30.059 1.00 53.83 83 VAL B CA 1
ATOM 1222 C C . VAL B 1 83 ? 0.273 14.876 30.594 1.00 57.80 83 VAL B C 1
ATOM 1223 O O . VAL B 1 83 ? 0.575 13.698 30.766 1.00 56.00 83 VAL B O 1
ATOM 1227 N N . ARG B 1 84 ? 1.154 15.856 30.822 1.00 63.51 84 ARG B N 1
ATOM 1228 C CA . ARG B 1 84 ? 2.509 15.676 31.351 1.00 68.89 84 ARG B CA 1
ATOM 1229 C C . ARG B 1 84 ? 2.486 14.866 32.654 1.00 73.40 84 ARG B C 1
ATOM 1230 O O . ARG B 1 84 ? 3.428 14.199 33.114 1.00 73.49 84 ARG B O 1
ATOM 1238 N N . GLN B 1 85 ? 1.348 15.002 33.299 1.00 77.01 85 GLN B N 1
ATOM 1239 C CA . GLN B 1 85 ? 1.035 14.331 34.530 1.00 79.41 85 GLN B CA 1
ATOM 1240 C C . GLN B 1 85 ? 0.868 12.846 34.188 1.00 80.07 85 GLN B C 1
ATOM 1241 O O . GLN B 1 85 ? 1.420 11.969 34.847 1.00 79.24 85 GLN B O 1
ATOM 1247 N N . MET B 1 86 ? 0.179 12.603 33.069 1.00 82.17 86 MET B N 1
ATOM 1248 C CA . MET B 1 86 ? -0.039 11.280 32.528 1.00 84.48 86 MET B CA 1
ATOM 1249 C C . MET B 1 86 ? 1.299 10.585 32.309 1.00 87.48 86 MET B C 1
ATOM 1250 O O . MET B 1 86 ? 1.531 9.505 32.859 1.00 88.88 86 MET B O 1
ATOM 1255 N N . LYS B 1 87 ? 2.167 11.210 31.487 1.00 88.88 87 LYS B N 1
ATOM 1256 C CA . LYS B 1 87 ? 3.481 10.682 31.071 1.00 89.96 87 LYS B CA 1
ATOM 1257 C C . LYS B 1 87 ? 4.246 9.884 32.104 1.00 92.05 87 LYS B C 1
ATOM 1258 O O . LYS B 1 87 ? 4.780 8.833 31.746 1.00 93.40 87 LYS B O 1
#

Sequence (163 aa):
QAEARAFLSEEMIAEFKAAFDMFDADGGGDISTKELGTVMRMLGQNPTKEELDAIIEEVDEDGSGTIDFEEFLVMMVRQMKQQAEARAFLSEEMIAEFKAAFDMFDADGGGDISTKELGTVMRMLGQNPTKEELDAIIEEVDEDGSGTIDFEEFLVMMVRQMK

Nearest PDB structures (foldseek):
  1avs-assembly1_A  TM=1.013E+00  e=1.956E-14  Gallus gallus
  7vvh-assembly1_C  TM=9.545E-01  e=3.480E-09  Homo sapiens
  1j7o-assembly1_A  TM=9.398E-01  e=3.725E-09  Homo sapiens
  9e17-assembly1_E  TM=9.648E-01  e=1.104E-08  Homo sapiens
  4ds7-assembly1_A  TM=9.304E-01  e=6.455E-08  Kluyveromyces lactis NRRL Y-1140

Organism: Gallus gallus (NCBI:txid9031)

Radius of gyration: 20.36 Å; Cα contacts (8 Å, |Δi|>4): 167; chains: 2; bounding box: 35×48×49 Å

InterPro domains:
  IPR002048 EF-hand domain [PF13499] (23-83)
  IPR002048 EF-hand domain [PF13499] (96-159)
  IPR002048 EF-hand domain [PS50222] (18-53)
  IPR002048 EF-hand domain [PS50222] (54-89)
  IPR002048 EF-hand domain [PS50222] (94-129)
  IPR002048 EF-hand domain [PS50222] (130-163)
  IPR002048 EF-hand domain [SM00054] (22-50)
  IPR002048 EF-hand domain [SM00054] (58-86)
  IPR002048 EF-hand domain [SM00054] (98-126)
  IPR002048 EF-hand domain [SM00054] (134-162)
  IPR002048 EF-hand domain [cd00051] (22-83)
  IPR002048 EF-hand domain [cd00051] (98-159)
  IPR011992 EF-hand domain pair [SSF47473] (13-162)
  IPR018247 EF-Hand 1, calcium-binding site [PS00018] (31-43)
  IPR018247 EF-Hand 1, calcium-binding site [PS00018] (67-79)
  IPR018247 EF-Hand 1, calcium-binding site [PS00018] (107-119)
  IPR018247 EF-Hand 1, calcium-binding site [PS00018] (143-155)
  IPR050230 Calmodulin/Myosin light chain/Troponin C-like [PTHR23048] (13-161)